Protein AF-A0A967CSZ8-F1 (afdb_monomer_lite)

Radius of gyration: 18.31 Å; chains: 1; bounding box: 58×26×32 Å

Foldseek 3Di:
DDPVVVVVVVVVVVVVVVVVVVVVLDADAQLRPDPAWAWFKWQACVRHVQGIHTDDDRDHPVVSVVVLPVVPDVSSVRIDTDGDNDRDDHPPPD

Structure (mmCIF, N/CA/C/O backbone):
data_AF-A0A967CSZ8-F1
#
_entry.id   AF-A0A967CSZ8-F1
#
loop_
_atom_site.group_PDB
_atom_site.id
_atom_site.type_symbol
_atom_site.label_atom_id
_atom_site.label_alt_id
_atom_site.label_comp_id
_atom_site.label_asym_id
_atom_site.label_entity_id
_atom_site.label_seq_id
_atom_site.pdbx_PDB_ins_code
_atom_site.Cartn_x
_atom_site.Cartn_y
_atom_site.Cartn_z
_atom_site.occupancy
_atom_site.B_iso_or_equiv
_atom_site.auth_seq_id
_atom_site.auth_comp_id
_atom_site.auth_asym_id
_atom_site.auth_atom_id
_atom_site.pdbx_PDB_model_num
ATOM 1 N N . MET A 1 1 ? -47.898 9.100 15.126 1.00 52.47 1 MET A N 1
ATOM 2 C CA . MET A 1 1 ? -47.140 8.634 13.938 1.00 52.47 1 MET A CA 1
ATOM 3 C C . MET A 1 1 ? -47.775 7.350 13.407 1.00 52.47 1 MET A C 1
ATOM 5 O O . MET A 1 1 ? -48.140 6.512 14.216 1.00 52.47 1 MET A O 1
ATOM 9 N N . SER A 1 2 ? -47.966 7.196 12.089 1.00 67.44 2 SER A N 1
ATOM 10 C CA . SER A 1 2 ? -48.635 6.015 11.501 1.00 67.44 2 SER A CA 1
ATOM 11 C C . SER A 1 2 ? -47.649 4.872 11.224 1.00 67.44 2 SER A C 1
ATOM 13 O O . SER A 1 2 ? -46.545 5.117 10.738 1.00 67.44 2 SER A O 1
ATOM 15 N N . VAL A 1 3 ? -48.064 3.621 11.457 1.00 66.25 3 VAL A N 1
ATOM 16 C CA . VAL A 1 3 ? -47.277 2.384 11.235 1.00 66.25 3 VAL A CA 1
ATOM 17 C C . VAL A 1 3 ? -46.706 2.301 9.810 1.00 66.25 3 VAL A C 1
ATOM 19 O O . VAL A 1 3 ? -45.601 1.803 9.598 1.00 66.25 3 VAL A O 1
ATOM 22 N N . ARG A 1 4 ? -47.420 2.856 8.820 1.00 64.75 4 ARG A N 1
ATOM 23 C CA . ARG A 1 4 ? -46.951 2.943 7.425 1.00 64.75 4 ARG A CA 1
ATOM 24 C C . ARG A 1 4 ? -45.753 3.882 7.246 1.00 64.75 4 ARG A C 1
ATOM 26 O O . ARG A 1 4 ? -44.908 3.605 6.404 1.00 64.75 4 ARG A O 1
ATOM 33 N N . SER A 1 5 ? -45.667 4.959 8.027 1.00 64.44 5 SER A N 1
ATOM 34 C CA . SER A 1 5 ? -44.542 5.907 7.986 1.00 64.44 5 SER A CA 1
ATOM 35 C C . SER A 1 5 ? -43.274 5.287 8.583 1.00 64.44 5 SER A C 1
ATOM 37 O O . SER A 1 5 ? -42.204 5.360 7.987 1.00 64.44 5 SER A O 1
ATOM 39 N N . ILE A 1 6 ? -43.424 4.553 9.692 1.00 69.06 6 ILE A N 1
ATOM 40 C CA . ILE A 1 6 ? -42.321 3.848 10.365 1.00 69.06 6 ILE A CA 1
ATOM 41 C C . ILE A 1 6 ? -41.738 2.757 9.454 1.00 69.06 6 ILE A C 1
ATOM 43 O O . ILE A 1 6 ? -40.526 2.680 9.288 1.00 69.06 6 ILE A O 1
ATOM 47 N N . ARG A 1 7 ? -42.587 1.970 8.774 1.00 69.06 7 ARG A N 1
ATOM 48 C CA . ARG A 1 7 ? -42.125 0.946 7.815 1.00 69.06 7 ARG A CA 1
A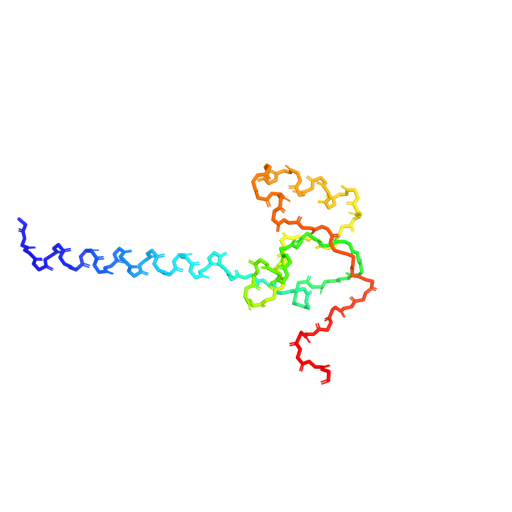TOM 49 C C . ARG A 1 7 ? -41.356 1.533 6.630 1.00 69.06 7 ARG A C 1
ATOM 51 O O . ARG A 1 7 ? -40.388 0.927 6.185 1.00 69.06 7 ARG A O 1
ATOM 58 N N . ARG A 1 8 ? -41.768 2.700 6.120 1.00 71.50 8 ARG A N 1
ATOM 59 C CA . ARG A 1 8 ? -41.063 3.384 5.022 1.00 71.50 8 ARG A CA 1
ATOM 60 C C . ARG A 1 8 ? -39.695 3.896 5.462 1.00 71.50 8 ARG A C 1
ATOM 62 O O . ARG A 1 8 ? -38.733 3.710 4.728 1.00 71.50 8 ARG A O 1
ATOM 69 N N . LEU A 1 9 ? -39.605 4.472 6.660 1.00 71.50 9 LEU A N 1
ATOM 70 C CA . LEU A 1 9 ? -38.340 4.921 7.244 1.00 71.50 9 LEU A CA 1
ATOM 71 C C . LEU A 1 9 ? -37.382 3.750 7.485 1.00 71.50 9 LEU A C 1
ATOM 73 O O . LEU A 1 9 ? -36.238 3.821 7.060 1.00 71.50 9 LEU A O 1
ATOM 77 N N . SER A 1 10 ? -37.850 2.641 8.065 1.00 70.50 10 SER A N 1
ATOM 78 C CA . SER A 1 10 ? -37.013 1.448 8.254 1.00 70.50 10 SER A CA 1
ATOM 79 C C . SER A 1 10 ? -36.541 0.835 6.933 1.00 70.50 10 SER A C 1
ATOM 81 O O . SER A 1 10 ? -35.395 0.407 6.848 1.00 70.50 10 SER A O 1
ATOM 83 N N . ALA A 1 11 ? -37.385 0.817 5.897 1.00 74.19 11 ALA A N 1
ATOM 84 C CA . ALA A 1 11 ? -36.995 0.325 4.575 1.00 74.19 11 ALA A CA 1
ATOM 85 C C . ALA A 1 11 ? -35.941 1.225 3.906 1.00 74.19 11 ALA A C 1
ATOM 87 O O . ALA A 1 11 ? -34.983 0.718 3.328 1.00 74.19 11 ALA A O 1
ATOM 88 N N . LEU A 1 12 ? -36.085 2.549 4.023 1.00 75.44 12 LEU A N 1
ATOM 89 C CA . LEU A 1 12 ? -35.102 3.520 3.534 1.00 75.44 12 LEU A CA 1
ATOM 90 C C . LEU A 1 12 ? -33.769 3.399 4.272 1.00 75.44 12 LEU A C 1
ATOM 92 O O . LEU A 1 12 ? -32.727 3.347 3.627 1.00 75.44 12 LEU A O 1
ATOM 96 N N . SER A 1 13 ? -33.795 3.291 5.601 1.00 72.44 13 SER A N 1
ATOM 97 C CA . SER A 1 13 ? -32.582 3.097 6.398 1.00 72.44 13 SER A CA 1
ATOM 98 C C . SER A 1 13 ? -31.887 1.782 6.052 1.00 72.44 13 SER A C 1
ATOM 100 O O . SER A 1 13 ? -30.679 1.772 5.851 1.00 72.44 13 SER A O 1
ATOM 102 N N . ALA A 1 14 ? -32.638 0.686 5.905 1.00 75.38 14 ALA A N 1
ATOM 103 C CA . ALA A 1 14 ? -32.078 -0.604 5.508 1.00 75.38 14 ALA A CA 1
ATOM 104 C C . ALA A 1 14 ? -31.451 -0.558 4.104 1.00 75.38 14 ALA A C 1
ATOM 106 O O . ALA A 1 14 ? -30.350 -1.070 3.907 1.00 75.38 14 ALA A O 1
ATOM 107 N N . ALA A 1 15 ? -32.108 0.099 3.144 1.00 72.94 15 ALA A N 1
ATOM 108 C CA . ALA A 1 15 ? -31.567 0.285 1.800 1.00 72.94 15 ALA A CA 1
ATOM 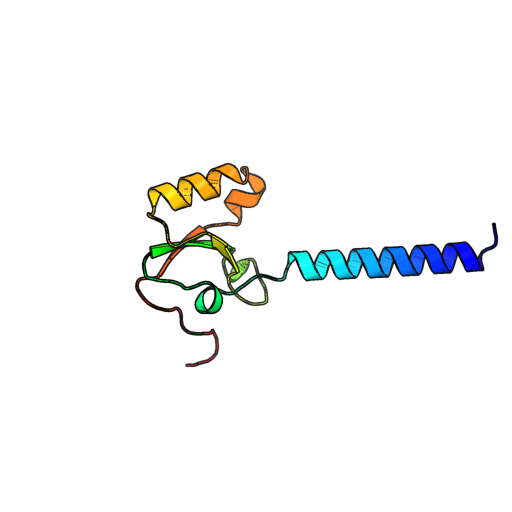109 C C . ALA A 1 15 ? -30.294 1.148 1.805 1.00 72.94 15 ALA A C 1
ATOM 111 O O . ALA A 1 15 ? -29.327 0.822 1.119 1.00 72.94 15 ALA A O 1
ATOM 112 N N . LEU A 1 16 ? -30.264 2.212 2.612 1.00 71.62 16 LEU A N 1
ATOM 113 C CA . LEU A 1 16 ? -29.106 3.096 2.726 1.00 71.62 16 LEU A CA 1
ATOM 114 C C . LEU A 1 16 ? -27.915 2.392 3.396 1.00 71.62 16 LEU A C 1
ATOM 116 O O . LEU A 1 16 ? -26.789 2.504 2.917 1.00 71.62 16 LEU A O 1
ATOM 120 N N . SER A 1 17 ? -28.161 1.614 4.454 1.00 69.19 17 SER A N 1
ATOM 121 C CA . SER A 1 17 ? -27.135 0.795 5.109 1.00 69.19 17 SER A CA 1
ATOM 122 C C . SER A 1 17 ? -26.578 -0.280 4.176 1.00 69.19 17 SER A C 1
ATOM 124 O O . SER A 1 17 ? -25.366 -0.482 4.134 1.00 69.19 17 SER A O 1
ATOM 126 N N . ALA A 1 18 ? -27.436 -0.931 3.385 1.00 69.94 18 ALA A N 1
ATOM 127 C CA . ALA A 1 18 ? -26.995 -1.898 2.387 1.00 69.94 18 ALA A CA 1
ATOM 128 C C . ALA A 1 18 ? -26.136 -1.233 1.299 1.00 69.94 18 ALA A C 1
ATOM 130 O O . ALA A 1 18 ? -25.063 -1.735 0.976 1.00 69.94 18 ALA A O 1
ATOM 131 N N . ALA A 1 19 ? -26.546 -0.071 0.782 1.00 65.75 19 ALA A N 1
ATOM 132 C CA . ALA A 1 19 ? -25.780 0.660 -0.227 1.00 65.75 19 ALA A CA 1
ATOM 133 C C . ALA A 1 19 ? -24.402 1.115 0.292 1.00 65.75 19 ALA A C 1
ATOM 135 O O . ALA A 1 19 ? -23.397 0.963 -0.405 1.00 65.75 19 ALA A O 1
ATOM 136 N N . ALA A 1 20 ? -24.333 1.611 1.532 1.00 66.44 20 ALA A N 1
ATOM 137 C CA . ALA A 1 20 ? -23.077 2.015 2.162 1.00 66.44 20 ALA A CA 1
ATOM 138 C C . ALA A 1 20 ? -22.109 0.832 2.353 1.00 66.44 20 ALA A C 1
ATOM 140 O O . ALA A 1 20 ? -20.911 0.968 2.104 1.00 66.44 20 ALA A O 1
ATOM 141 N N . ALA A 1 21 ? -22.624 -0.344 2.726 1.00 61.66 21 ALA A N 1
ATOM 142 C CA . ALA A 1 21 ? -21.812 -1.549 2.8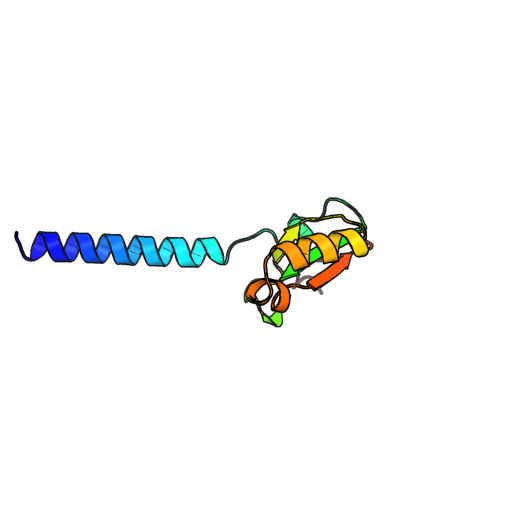80 1.00 61.66 21 ALA A CA 1
ATOM 143 C C . ALA A 1 21 ? -21.196 -2.022 1.547 1.00 61.66 21 ALA A C 1
ATOM 145 O O . ALA A 1 21 ? -20.038 -2.441 1.512 1.00 61.66 21 ALA A O 1
ATOM 146 N N . VAL A 1 22 ? -21.935 -1.913 0.436 1.00 61.47 22 VAL A N 1
ATOM 147 C CA . VAL A 1 22 ? -21.439 -2.301 -0.898 1.00 61.47 22 VAL A CA 1
ATOM 148 C C . VAL A 1 22 ? -20.395 -1.305 -1.415 1.00 61.47 22 VAL A C 1
ATOM 150 O O . VAL A 1 22 ? -19.373 -1.711 -1.974 1.00 61.47 22 VAL A O 1
ATOM 153 N N . ALA A 1 23 ? -20.595 -0.005 -1.177 1.00 59.81 23 ALA A N 1
ATOM 154 C CA . ALA A 1 23 ? -19.626 1.026 -1.546 1.00 59.81 23 ALA A CA 1
ATOM 155 C C . ALA A 1 23 ? -18.288 0.854 -0.803 1.00 59.81 23 ALA A C 1
ATOM 157 O O . ALA A 1 23 ? -17.232 0.965 -1.417 1.00 59.81 23 ALA A O 1
ATOM 158 N N . ALA A 1 24 ? -18.316 0.479 0.480 1.00 57.56 24 ALA A N 1
ATOM 159 C CA . ALA A 1 24 ? -17.108 0.223 1.271 1.00 57.56 24 ALA A CA 1
ATOM 160 C C . ALA A 1 24 ? -16.284 -0.993 0.791 1.00 57.56 24 ALA A C 1
ATOM 162 O O . ALA A 1 24 ? -15.112 -1.126 1.142 1.00 57.56 24 ALA A O 1
ATOM 163 N N . CYS A 1 25 ? -16.870 -1.875 -0.025 1.00 62.03 25 CYS A N 1
ATOM 164 C CA . CYS A 1 25 ? -16.180 -3.018 -0.633 1.00 62.03 25 CYS A CA 1
ATOM 165 C C . CYS A 1 25 ? -15.686 -2.735 -2.064 1.00 62.03 25 CYS A C 1
ATOM 167 O O . CYS A 1 25 ? -15.074 -3.600 -2.698 1.00 62.03 25 CYS A O 1
ATOM 169 N N . SER A 1 26 ? -15.976 -1.543 -2.587 1.00 63.12 26 SER A N 1
ATOM 170 C CA . SER A 1 26 ? -15.743 -1.170 -3.978 1.00 63.12 26 SER A CA 1
ATOM 171 C C . SER A 1 26 ? -14.542 -0.230 -4.067 1.00 63.12 26 SER A C 1
ATOM 173 O O . SER A 1 26 ? -14.573 0.888 -3.569 1.00 63.12 26 SER A O 1
ATOM 175 N N . GLY A 1 27 ? -13.471 -0.688 -4.709 1.00 71.75 27 GLY A N 1
ATOM 176 C CA . GLY A 1 27 ? -12.265 0.099 -4.970 1.00 71.75 27 GLY A CA 1
ATOM 177 C C . GLY A 1 27 ? -11.574 -0.373 -6.250 1.00 71.75 27 GLY A C 1
ATOM 178 O O . GLY A 1 27 ? -11.888 -1.478 -6.728 1.00 71.75 27 GLY A O 1
ATOM 179 N N . PRO A 1 28 ? -10.655 0.432 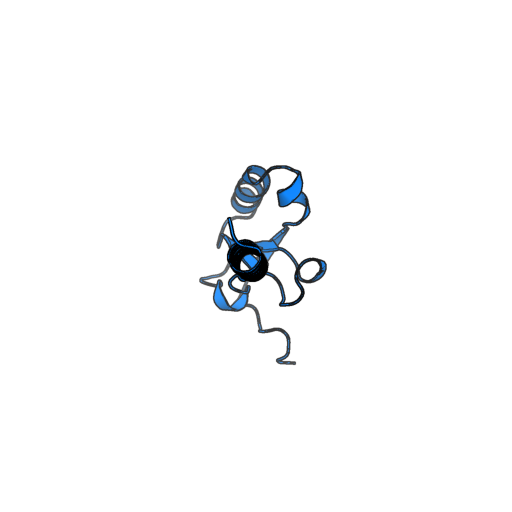-6.808 1.00 81.50 28 PRO A N 1
ATOM 180 C CA . PRO A 1 28 ? -9.912 0.045 -7.995 1.00 81.50 28 PRO A CA 1
ATOM 181 C C . PRO A 1 28 ? -9.052 -1.183 -7.688 1.00 81.50 28 PRO A C 1
ATOM 183 O O . PRO A 1 28 ? -8.450 -1.298 -6.613 1.00 81.50 28 PRO A O 1
ATOM 186 N N . ASN A 1 29 ? -9.030 -2.131 -8.621 1.00 84.94 29 ASN A N 1
ATOM 187 C CA . ASN A 1 29 ? -8.100 -3.252 -8.539 1.00 84.94 29 ASN A CA 1
ATOM 188 C C . ASN A 1 29 ? -6.673 -2.818 -8.912 1.00 84.94 29 ASN A C 1
ATOM 190 O O . ASN A 1 29 ? -6.458 -1.725 -9.438 1.00 84.94 29 ASN A O 1
ATOM 194 N N . ALA A 1 30 ? -5.692 -3.687 -8.662 1.00 83.88 30 ALA A N 1
ATOM 195 C CA . ALA A 1 30 ? -4.287 -3.396 -8.947 1.00 83.88 30 ALA A CA 1
ATOM 196 C C . ALA A 1 30 ? -4.033 -3.007 -10.416 1.00 83.88 30 ALA A C 1
ATOM 198 O O . ALA A 1 30 ? -3.300 -2.061 -10.684 1.00 83.88 30 ALA A O 1
ATOM 199 N N . SER A 1 31 ? -4.693 -3.658 -11.380 1.00 85.38 31 SER A N 1
ATOM 200 C CA . SER A 1 31 ? -4.560 -3.330 -12.807 1.00 85.38 31 SER A CA 1
ATOM 201 C C . SER A 1 31 ? -5.151 -1.966 -13.188 1.00 85.38 31 SER A C 1
ATOM 203 O O . SER A 1 31 ? -4.685 -1.352 -14.149 1.00 85.38 31 SER A O 1
ATOM 205 N N . GLU A 1 32 ? -6.196 -1.523 -12.487 1.00 88.44 32 GLU A N 1
ATOM 206 C CA . GLU A 1 32 ? -6.872 -0.232 -12.682 1.00 88.44 32 GLU A CA 1
ATOM 207 C C . GLU A 1 32 ? -6.128 0.916 -12.003 1.00 88.44 32 GLU A C 1
ATOM 209 O O . GLU A 1 32 ? -6.018 1.994 -12.578 1.00 88.44 32 GLU A O 1
ATOM 214 N N . ALA A 1 33 ? -5.604 0.680 -10.800 1.00 88.44 33 ALA A N 1
ATOM 215 C CA . ALA A 1 33 ? -4.854 1.668 -10.031 1.00 88.44 33 ALA A CA 1
ATOM 216 C C . ALA A 1 33 ? -3.388 1.804 -10.477 1.00 88.44 33 ALA A C 1
ATOM 218 O O . ALA A 1 33 ? -2.708 2.747 -10.071 1.00 88.44 33 ALA A O 1
ATOM 219 N N . TYR A 1 34 ? -2.886 0.874 -11.293 1.00 90.81 34 TYR A N 1
ATOM 220 C CA . TYR A 1 34 ? -1.507 0.894 -11.765 1.00 90.81 34 TYR A CA 1
ATOM 221 C C . TYR A 1 34 ? -1.225 2.121 -12.637 1.00 90.81 34 TYR A C 1
ATOM 223 O O . TYR A 1 34 ? -1.745 2.250 -13.748 1.00 90.81 34 TYR A O 1
ATOM 231 N N . THR A 1 35 ? -0.323 2.976 -12.163 1.00 94.38 35 THR A N 1
ATOM 232 C CA . THR A 1 35 ? 0.181 4.145 -12.902 1.00 94.38 35 THR A CA 1
ATOM 233 C C . THR A 1 35 ? 1.670 4.033 -13.245 1.00 94.38 35 THR A C 1
ATOM 235 O O . THR A 1 35 ? 2.162 4.778 -14.087 1.00 94.38 35 THR A O 1
ATOM 238 N N . GLY A 1 36 ? 2.383 3.068 -12.657 1.00 94.94 36 GLY A N 1
ATOM 239 C CA . GLY A 1 36 ? 3.802 2.813 -12.903 1.00 94.94 36 GLY A CA 1
ATOM 240 C C . GLY A 1 36 ? 4.389 1.758 -11.957 1.00 94.94 36 GLY A C 1
ATOM 241 O O . GLY A 1 36 ? 3.702 1.314 -11.033 1.00 94.94 36 GLY A O 1
ATOM 242 N N . PRO A 1 37 ? 5.644 1.337 -12.172 1.00 95.62 37 PRO A N 1
ATOM 243 C CA . PRO A 1 37 ? 6.287 0.352 -11.316 1.00 95.62 37 PRO A CA 1
ATOM 244 C C . PRO A 1 37 ? 6.512 0.907 -9.905 1.00 95.62 37 PRO A C 1
ATOM 246 O O . PRO A 1 37 ? 6.879 2.071 -9.740 1.00 95.62 37 PRO A O 1
ATOM 249 N N . GLY A 1 38 ? 6.314 0.080 -8.879 1.00 96.06 38 GLY A N 1
ATOM 250 C CA . GLY A 1 38 ? 6.522 0.493 -7.491 1.00 96.06 38 GLY A CA 1
ATOM 251 C C . GLY A 1 38 ? 5.775 -0.357 -6.473 1.00 96.06 38 GLY A C 1
ATOM 252 O O . GLY A 1 38 ? 5.284 -1.441 -6.782 1.00 96.06 38 GLY A O 1
ATOM 253 N N . TRP A 1 39 ? 5.710 0.140 -5.239 1.00 96.62 39 TRP A N 1
ATOM 254 C CA . TRP A 1 39 ? 4.968 -0.489 -4.149 1.00 96.62 39 TRP A CA 1
ATOM 255 C C . TRP A 1 39 ? 3.593 0.142 -3.999 1.00 96.62 39 TRP A C 1
ATOM 257 O O . TRP A 1 39 ? 3.470 1.366 -3.946 1.00 96.62 39 TRP A O 1
ATOM 267 N N . TYR A 1 40 ? 2.571 -0.694 -3.905 1.00 95.06 40 TYR A N 1
ATOM 268 C CA . TYR A 1 40 ? 1.190 -0.277 -3.736 1.00 95.06 40 TYR A CA 1
ATOM 269 C C . TYR A 1 40 ? 0.670 -0.786 -2.400 1.00 95.06 40 TYR A C 1
ATOM 271 O O . TYR A 1 40 ? 0.977 -1.903 -1.982 1.00 95.06 40 TYR A O 1
ATOM 279 N N . LEU A 1 41 ? -0.100 0.057 -1.721 1.00 95.56 41 LEU A N 1
ATOM 280 C CA . LEU A 1 41 ? -0.783 -0.309 -0.492 1.00 95.56 41 LEU A CA 1
ATOM 281 C C . LEU A 1 41 ? -2.086 -1.010 -0.864 1.00 95.56 41 LEU A C 1
ATOM 283 O O . LEU A 1 41 ? -3.005 -0.377 -1.391 1.00 95.56 41 LEU A O 1
ATOM 287 N N . GLU A 1 42 ? -2.161 -2.309 -0.603 1.00 92.44 42 GLU A N 1
ATOM 288 C CA . GLU A 1 42 ? -3.236 -3.166 -1.085 1.00 92.44 42 GLU A CA 1
ATOM 289 C C . GLU A 1 42 ? -3.897 -3.968 0.027 1.00 92.44 42 GLU A C 1
ATOM 291 O O . GLU A 1 42 ? -3.247 -4.446 0.953 1.00 92.44 42 GLU A O 1
ATOM 296 N N . LYS A 1 43 ? -5.199 -4.203 -0.112 1.00 90.62 43 LYS A N 1
ATOM 297 C CA . LYS A 1 43 ? -5.899 -5.247 0.636 1.00 90.62 43 LYS A CA 1
ATOM 298 C C . LYS A 1 43 ? -5.895 -6.524 -0.209 1.00 90.62 43 LYS A C 1
ATOM 300 O O . LYS A 1 43 ? -6.460 -6.477 -1.300 1.00 90.62 43 LYS A O 1
ATOM 305 N N . PRO A 1 44 ? -5.277 -7.636 0.229 1.00 81.25 44 PRO A N 1
ATOM 306 C CA . PRO A 1 44 ? -5.040 -8.808 -0.615 1.00 81.25 44 PRO A CA 1
ATOM 307 C C . PRO A 1 44 ? -6.311 -9.600 -0.957 1.00 81.25 44 PRO A C 1
ATOM 309 O O . PRO A 1 44 ? -7.339 -9.486 -0.288 1.00 81.25 44 PRO A O 1
ATOM 312 N N . TYR A 1 45 ? -6.201 -10.472 -1.970 1.00 71.56 45 TYR A N 1
ATOM 313 C CA . TYR A 1 45 ? -7.267 -11.363 -2.464 1.00 71.56 45 TYR A CA 1
ATOM 314 C C . TYR A 1 45 ? -7.979 -12.158 -1.362 1.00 71.56 45 TYR A C 1
ATOM 316 O O . TYR A 1 45 ? -9.195 -12.312 -1.415 1.00 71.56 45 TYR A O 1
ATOM 324 N N . MET A 1 46 ? -7.247 -12.642 -0.350 1.00 67.50 46 MET A N 1
ATOM 325 C CA . MET A 1 46 ? -7.847 -13.429 0.739 1.00 67.50 46 MET A CA 1
ATOM 326 C C . MET A 1 46 ? -8.872 -12.634 1.553 1.00 67.50 46 MET A C 1
ATOM 328 O O . MET A 1 46 ? -9.744 -13.217 2.189 1.00 67.50 46 MET A O 1
ATOM 332 N N . THR A 1 47 ? -8.793 -11.306 1.506 1.00 65.75 47 THR A N 1
ATOM 333 C CA . THR A 1 47 ? -9.629 -10.407 2.299 1.00 65.75 47 THR A CA 1
ATOM 334 C C . THR A 1 47 ? -10.690 -9.691 1.458 1.00 65.75 47 THR A C 1
ATOM 336 O O . THR A 1 47 ? -11.518 -8.972 2.020 1.00 65.75 47 THR A O 1
ATOM 339 N N . VAL A 1 48 ? -10.676 -9.837 0.125 1.00 66.81 48 VAL A N 1
ATOM 340 C CA . VAL A 1 48 ? -11.622 -9.167 -0.781 1.00 66.81 48 VAL A CA 1
ATOM 341 C C . VAL A 1 48 ? -12.091 -10.111 -1.886 1.00 66.81 48 VAL A C 1
ATOM 343 O O . VAL A 1 48 ? -11.317 -10.528 -2.742 1.00 66.81 48 VAL A O 1
ATOM 346 N N . ALA A 1 49 ? -13.401 -10.366 -1.927 1.00 67.50 49 ALA A N 1
ATOM 347 C CA . ALA A 1 49 ? -14.024 -11.294 -2.874 1.00 67.50 49 ALA A CA 1
ATOM 348 C C . ALA A 1 49 ? -13.842 -10.918 -4.361 1.00 67.50 49 ALA A C 1
ATOM 350 O O . ALA A 1 49 ? -13.949 -11.778 -5.228 1.00 67.50 49 ALA A O 1
ATOM 351 N N . THR A 1 50 ? -13.569 -9.647 -4.673 1.00 69.25 50 THR A N 1
ATOM 352 C CA . THR A 1 50 ? -13.421 -9.131 -6.050 1.00 69.25 50 THR A CA 1
ATOM 353 C C . THR A 1 50 ? -11.967 -8.841 -6.440 1.00 69.25 50 THR A C 1
ATOM 355 O O . THR A 1 50 ? -11.713 -8.104 -7.395 1.00 69.25 50 THR A O 1
ATOM 358 N N . GLY A 1 51 ? -11.009 -9.410 -5.703 1.00 74.62 51 GLY A N 1
ATOM 359 C CA . GLY A 1 51 ? -9.578 -9.193 -5.904 1.00 74.62 51 GLY A CA 1
ATOM 360 C C . GLY A 1 51 ? -9.015 -8.009 -5.113 1.00 74.62 51 GLY A C 1
ATOM 361 O O . GLY A 1 51 ? -9.764 -7.303 -4.430 1.00 74.62 51 GLY A O 1
ATOM 362 N N . PRO A 1 52 ? -7.688 -7.797 -5.167 1.00 82.12 52 PRO A N 1
ATOM 363 C CA . PRO A 1 52 ? -6.989 -6.884 -4.301 1.00 82.12 52 PRO A CA 1
ATOM 364 C C . PRO A 1 52 ? -7.401 -5.468 -4.628 1.00 82.12 52 PRO A C 1
ATOM 366 O O . PRO A 1 52 ? -7.581 -5.102 -5.793 1.00 82.12 52 PRO A O 1
ATOM 369 N N . LYS A 1 53 ? -7.566 -4.682 -3.575 1.00 88.31 53 LYS A N 1
ATOM 370 C CA . LYS A 1 53 ? -7.970 -3.285 -3.680 1.00 88.31 53 LYS A CA 1
ATOM 371 C C . LYS A 1 53 ? -6.793 -2.411 -3.343 1.00 88.31 53 LYS A C 1
ATOM 373 O O . LYS A 1 53 ? -6.154 -2.639 -2.320 1.00 88.31 53 LYS A O 1
ATOM 378 N N . VAL A 1 54 ? -6.528 -1.439 -4.203 1.00 91.12 54 VAL A N 1
ATOM 379 C CA . VAL A 1 54 ? -5.427 -0.497 -4.026 1.00 91.12 54 VAL A CA 1
ATOM 380 C C . VAL A 1 54 ? -5.933 0.744 -3.312 1.00 91.12 54 VAL A C 1
ATOM 382 O O . VAL A 1 54 ? -6.952 1.319 -3.689 1.00 91.12 54 VAL A O 1
ATOM 385 N N . PHE A 1 55 ? -5.194 1.155 -2.289 1.00 91.75 55 PHE A N 1
ATOM 386 C CA . PHE A 1 55 ? -5.491 2.315 -1.452 1.00 91.75 55 PHE A CA 1
ATOM 387 C C . PHE A 1 55 ? -4.458 3.434 -1.627 1.00 91.75 55 PHE A C 1
ATOM 389 O O . PHE A 1 55 ? -4.713 4.566 -1.227 1.00 91.75 55 PHE A O 1
ATOM 396 N N . GLY A 1 56 ? -3.311 3.142 -2.247 1.00 92.94 56 GLY A N 1
ATOM 397 C CA . GLY A 1 56 ? -2.285 4.130 -2.564 1.00 92.94 56 GLY A CA 1
ATOM 398 C C . GLY A 1 56 ? -1.091 3.530 -3.305 1.00 92.94 56 GLY A C 1
ATOM 399 O O . GLY A 1 56 ? -0.919 2.312 -3.341 1.00 92.94 56 GLY A O 1
ATOM 400 N N . GLY A 1 57 ? -0.268 4.400 -3.885 1.00 94.44 57 GLY A N 1
ATOM 401 C CA . GLY A 1 57 ? 0.927 4.059 -4.660 1.00 94.44 57 GLY A CA 1
ATOM 402 C C . GLY A 1 57 ? 0.922 4.707 -6.053 1.00 94.44 57 GLY A C 1
ATOM 403 O O . GLY A 1 57 ? -0.060 5.359 -6.416 1.00 94.44 57 GLY A O 1
ATOM 404 N N . PRO A 1 58 ? 1.998 4.542 -6.842 1.00 96.06 58 PRO A N 1
ATOM 405 C CA . PRO A 1 58 ? 3.226 3.822 -6.512 1.00 96.06 58 PRO A CA 1
ATOM 406 C C . PRO A 1 58 ? 4.090 4.574 -5.490 1.00 96.06 58 PRO A C 1
ATOM 408 O O . PRO A 1 58 ? 4.262 5.790 -5.553 1.00 96.06 58 PRO A O 1
ATOM 411 N N . TYR A 1 59 ? 4.666 3.824 -4.557 1.00 96.88 59 TYR A N 1
ATOM 412 C CA . TYR A 1 59 ? 5.570 4.300 -3.513 1.00 96.88 59 TYR A CA 1
ATOM 413 C C . TYR A 1 59 ? 6.917 3.564 -3.554 1.00 96.88 59 TYR A C 1
ATOM 415 O O . TYR A 1 59 ? 7.084 2.548 -4.236 1.00 96.88 59 TYR A O 1
ATOM 423 N N . SER A 1 60 ? 7.872 4.040 -2.748 1.00 97.31 60 SER A N 1
ATOM 424 C CA . SER A 1 60 ? 8.941 3.185 -2.224 1.00 97.31 60 SER A CA 1
ATOM 425 C C . SER A 1 60 ? 8.384 2.244 -1.147 1.00 97.31 60 SER A C 1
ATOM 427 O O . SER A 1 60 ? 7.343 2.527 -0.551 1.00 97.31 60 SER A O 1
ATOM 429 N N . TYR A 1 61 ? 9.084 1.142 -0.859 1.00 96.25 61 TYR A N 1
ATOM 430 C CA . TYR A 1 61 ? 8.668 0.197 0.186 1.00 96.25 61 TYR A CA 1
ATOM 431 C C . TYR A 1 61 ? 8.469 0.893 1.539 1.00 96.25 61 TYR A C 1
ATOM 433 O O . TYR A 1 61 ? 7.400 0.801 2.135 1.00 96.25 61 TYR A O 1
ATOM 441 N N . THR A 1 62 ? 9.467 1.671 1.973 1.00 97.94 62 THR A N 1
ATOM 442 C CA . THR A 1 62 ? 9.423 2.404 3.244 1.00 97.94 62 THR A CA 1
ATOM 443 C C . THR A 1 62 ? 8.217 3.329 3.315 1.00 97.94 62 THR A C 1
ATOM 445 O O . THR A 1 62 ? 7.502 3.328 4.313 1.00 97.94 62 THR A O 1
ATOM 448 N N . ARG A 1 63 ? 7.929 4.069 2.235 1.00 97.50 63 ARG A N 1
ATOM 449 C CA . ARG A 1 63 ? 6.774 4.964 2.224 1.00 97.50 63 ARG A CA 1
ATOM 450 C C . ARG A 1 63 ? 5.453 4.198 2.257 1.00 97.50 63 ARG A C 1
ATOM 452 O O . ARG A 1 63 ? 4.514 4.644 2.904 1.00 97.50 63 ARG A O 1
ATOM 459 N N . CYS A 1 64 ? 5.374 3.050 1.595 1.00 97.12 64 CYS A N 1
ATOM 460 C CA . CYS A 1 64 ? 4.184 2.214 1.663 1.00 97.12 64 CYS A CA 1
ATOM 461 C C . CYS A 1 64 ? 3.908 1.731 3.100 1.00 97.12 64 CYS A C 1
ATOM 463 O O . CYS A 1 64 ? 2.774 1.831 3.566 1.00 97.12 64 CYS A O 1
ATOM 465 N N . GLU A 1 65 ? 4.933 1.286 3.832 1.00 96.62 65 GLU A N 1
ATOM 466 C CA . GLU A 1 65 ? 4.791 0.871 5.237 1.00 96.62 65 GLU A CA 1
ATOM 467 C C . GLU A 1 65 ? 4.411 2.043 6.160 1.00 96.62 65 GLU A C 1
ATOM 469 O O . GLU A 1 65 ? 3.576 1.894 7.058 1.00 96.62 65 GLU A O 1
ATOM 474 N N . GLU A 1 66 ? 4.950 3.240 5.912 1.00 96.81 66 GLU A N 1
ATOM 475 C CA . GLU A 1 66 ? 4.513 4.463 6.598 1.00 96.81 66 GLU A CA 1
ATOM 476 C C . GLU A 1 66 ? 3.026 4.753 6.355 1.00 96.81 66 GLU A C 1
ATOM 478 O O . GLU A 1 66 ? 2.299 5.055 7.296 1.00 96.81 66 GLU A O 1
ATOM 483 N N . GLU A 1 67 ? 2.539 4.657 5.115 1.00 96.25 67 GLU A N 1
ATOM 484 C CA . GLU A 1 67 ? 1.109 4.846 4.833 1.00 96.25 67 GLU A CA 1
ATOM 485 C C . GLU A 1 67 ? 0.252 3.738 5.459 1.00 96.25 67 GLU A C 1
ATOM 487 O O . GLU A 1 67 ? -0.816 4.022 6.002 1.00 96.25 67 GLU A O 1
ATOM 492 N N . ARG A 1 68 ? 0.730 2.487 5.464 1.00 95.25 68 ARG A N 1
ATOM 493 C CA . ARG A 1 68 ? 0.037 1.355 6.094 1.00 95.25 68 ARG A CA 1
ATOM 494 C C . ARG A 1 68 ? -0.156 1.580 7.591 1.00 95.25 68 ARG A C 1
ATOM 496 O O . ARG A 1 68 ? -1.252 1.380 8.108 1.00 95.25 68 ARG A O 1
ATOM 503 N N . THR A 1 69 ? 0.891 2.013 8.289 1.00 94.25 69 THR A N 1
ATOM 504 C CA . THR A 1 69 ? 0.860 2.215 9.748 1.00 94.25 69 THR A CA 1
ATOM 505 C C . THR A 1 69 ? -0.038 3.377 10.179 1.00 94.25 69 THR A C 1
ATOM 507 O O . THR A 1 69 ? -0.630 3.309 11.258 1.00 94.25 69 THR A O 1
ATOM 510 N N . LYS A 1 70 ? -0.243 4.393 9.327 1.00 94.88 70 LYS A N 1
ATOM 511 C CA . LYS A 1 70 ? -1.190 5.497 9.591 1.00 94.88 70 LYS A CA 1
ATOM 512 C C . LYS A 1 70 ? -2.651 5.059 9.667 1.00 94.88 70 LYS A C 1
ATOM 514 O O . LYS A 1 70 ? -3.448 5.752 10.292 1.00 94.88 70 LYS A O 1
ATOM 519 N N . LEU A 1 71 ? -3.013 3.929 9.057 1.00 89.50 71 LEU A N 1
ATOM 520 C CA . LEU A 1 71 ? -4.385 3.408 9.077 1.00 89.50 71 LEU A CA 1
ATOM 521 C C . LEU A 1 71 ? -4.793 2.829 10.444 1.00 89.50 71 LEU A C 1
ATOM 523 O O . LEU A 1 71 ? -5.955 2.480 10.643 1.00 89.50 71 LEU A O 1
ATOM 527 N N . GLY A 1 72 ? -3.852 2.732 11.386 1.00 90.50 72 GLY A N 1
ATOM 528 C CA . GLY A 1 72 ? -4.065 2.113 12.688 1.00 90.50 72 GLY A CA 1
ATOM 529 C C . GLY A 1 72 ? -3.957 0.583 12.639 1.00 90.50 72 GLY A C 1
ATOM 530 O O . GLY A 1 72 ? -4.065 -0.024 11.572 1.00 90.50 72 GLY A O 1
ATOM 531 N N . PRO A 1 73 ? -3.730 -0.070 13.791 1.00 87.38 73 PRO A N 1
ATOM 532 C CA . PRO A 1 73 ? -3.344 -1.482 13.854 1.00 87.38 73 PRO A CA 1
ATOM 533 C C . PRO A 1 73 ? -4.403 -2.438 13.290 1.00 87.38 73 PRO A C 1
ATOM 535 O O . PRO A 1 73 ? -4.047 -3.428 12.651 1.00 87.38 73 PRO A O 1
ATOM 538 N N . GLU A 1 74 ? -5.694 -2.141 13.465 1.00 87.69 74 GLU A N 1
ATOM 539 C CA . GLU A 1 74 ? -6.768 -3.017 12.979 1.00 87.69 74 GLU A CA 1
ATOM 540 C C . GLU A 1 74 ? -6.831 -3.057 11.451 1.00 87.69 74 GLU A C 1
ATOM 542 O O . GLU A 1 74 ? -6.843 -4.130 10.848 1.00 87.69 74 GLU A O 1
ATOM 547 N N . VAL A 1 75 ? -6.809 -1.888 10.807 1.00 86.81 75 VAL A N 1
ATOM 548 C CA . VAL A 1 75 ? -6.867 -1.795 9.344 1.00 86.81 75 VAL A CA 1
ATOM 549 C C . VAL A 1 75 ? -5.534 -2.226 8.736 1.00 86.81 75 VAL A C 1
ATOM 551 O O . VAL A 1 75 ? -5.523 -2.990 7.774 1.00 86.81 75 VAL A O 1
ATOM 554 N N . ALA A 1 76 ? -4.410 -1.808 9.326 1.00 89.69 76 ALA A N 1
ATOM 555 C CA . ALA A 1 76 ? -3.065 -2.116 8.845 1.00 89.69 76 ALA A CA 1
ATOM 556 C C . ALA A 1 76 ? -2.757 -3.621 8.806 1.00 89.69 76 ALA A C 1
ATOM 558 O O . ALA A 1 76 ? -1.967 -4.046 7.965 1.00 89.69 76 ALA A O 1
ATOM 559 N N . THR A 1 77 ? -3.367 -4.419 9.691 1.00 88.62 77 THR A N 1
ATOM 560 C CA . THR A 1 77 ? -3.238 -5.891 9.708 1.00 88.62 77 THR A CA 1
ATOM 561 C C . THR A 1 77 ? -3.852 -6.538 8.466 1.00 88.62 77 THR A C 1
ATOM 563 O O . THR A 1 77 ? -3.373 -7.562 7.988 1.00 88.62 77 THR A O 1
ATOM 566 N N . GLY A 1 78 ? -4.906 -5.933 7.915 1.00 89.06 78 GLY A N 1
ATOM 567 C CA . GLY A 1 78 ? -5.567 -6.411 6.703 1.00 89.06 78 GLY A CA 1
ATOM 568 C C . GLY A 1 78 ? -4.931 -5.921 5.402 1.00 89.06 78 GLY A C 1
ATOM 569 O O . GLY A 1 78 ? -5.470 -6.221 4.339 1.00 89.06 78 GLY A O 1
ATOM 570 N N . MET A 1 79 ? -3.845 -5.151 5.473 1.00 91.62 79 MET A N 1
ATOM 571 C CA . MET A 1 79 ? -3.240 -4.435 4.348 1.00 91.62 79 MET A CA 1
ATOM 572 C C . MET A 1 79 ? -1.795 -4.889 4.142 1.00 91.62 79 MET A C 1
ATOM 574 O O . MET A 1 79 ? -1.102 -5.230 5.097 1.00 91.62 79 MET A O 1
ATOM 578 N N . LEU A 1 80 ? -1.326 -4.861 2.899 1.00 93.38 80 LEU A N 1
ATOM 579 C CA . LEU A 1 80 ? 0.015 -5.270 2.497 1.00 93.38 80 LEU 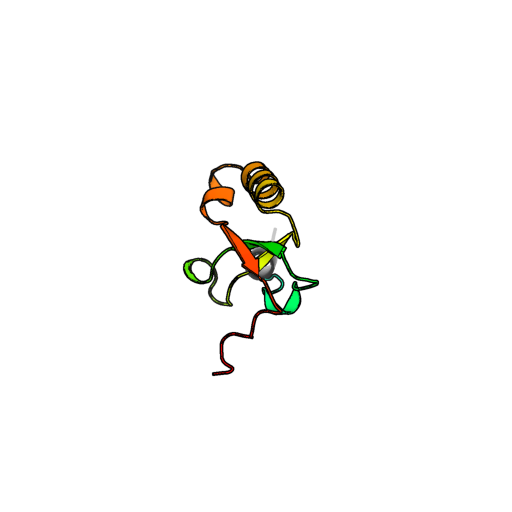A CA 1
ATOM 580 C C . LEU A 1 80 ? 0.625 -4.247 1.543 1.00 93.38 80 LEU A C 1
ATOM 582 O O . LEU A 1 80 ? -0.072 -3.647 0.727 1.00 93.38 80 LEU A O 1
ATOM 586 N N . CYS A 1 81 ? 1.943 -4.108 1.603 1.00 94.94 81 CYS A N 1
ATOM 587 C CA . CYS A 1 81 ? 2.710 -3.435 0.569 1.00 94.94 81 CYS A CA 1
ATOM 588 C C . CYS A 1 81 ? 3.090 -4.444 -0.515 1.00 94.94 81 CYS A C 1
ATOM 590 O O . CYS A 1 81 ? 3.956 -5.290 -0.306 1.00 94.94 81 CYS A O 1
ATOM 592 N N . ALA A 1 82 ? 2.428 -4.371 -1.669 1.00 93.50 82 ALA A N 1
ATOM 593 C CA . ALA A 1 82 ? 2.661 -5.257 -2.806 1.00 93.50 82 ALA A CA 1
ATOM 594 C C . ALA A 1 82 ? 3.559 -4.575 -3.846 1.00 93.50 82 ALA A C 1
ATOM 596 O O . ALA A 1 82 ? 3.304 -3.438 -4.248 1.00 93.50 82 ALA A O 1
ATOM 597 N N . ASN A 1 83 ? 4.620 -5.256 -4.285 1.00 94.38 83 ASN A N 1
ATOM 598 C CA . ASN A 1 83 ? 5.480 -4.750 -5.349 1.00 94.38 83 ASN A CA 1
ATOM 599 C C . ASN A 1 83 ? 4.922 -5.132 -6.722 1.00 94.38 83 ASN A C 1
ATOM 601 O O . ASN A 1 83 ? 4.751 -6.313 -7.016 1.00 94.38 83 ASN A O 1
ATOM 605 N N . HIS A 1 84 ? 4.717 -4.128 -7.572 1.00 92.69 84 HIS A N 1
ATOM 606 C CA . HIS A 1 84 ? 4.326 -4.298 -8.966 1.00 92.69 84 HIS A CA 1
ATOM 607 C C . HIS A 1 84 ? 5.437 -3.763 -9.873 1.00 92.69 84 HIS A C 1
ATOM 609 O O . HIS A 1 84 ? 5.496 -2.554 -10.105 1.00 92.69 84 HIS A O 1
ATOM 615 N N . PRO A 1 85 ? 6.337 -4.621 -10.391 1.00 92.31 85 PRO A N 1
ATOM 616 C CA . PRO A 1 85 ? 7.397 -4.202 -11.315 1.00 92.31 85 PRO A CA 1
ATOM 617 C C . PRO A 1 85 ? 6.871 -3.895 -12.729 1.00 92.31 85 PRO A C 1
ATOM 619 O O . PRO A 1 85 ? 7.565 -3.280 -13.534 1.00 92.31 85 PRO A O 1
ATOM 622 N N . GLY A 1 86 ? 5.644 -4.317 -13.032 1.00 90.19 86 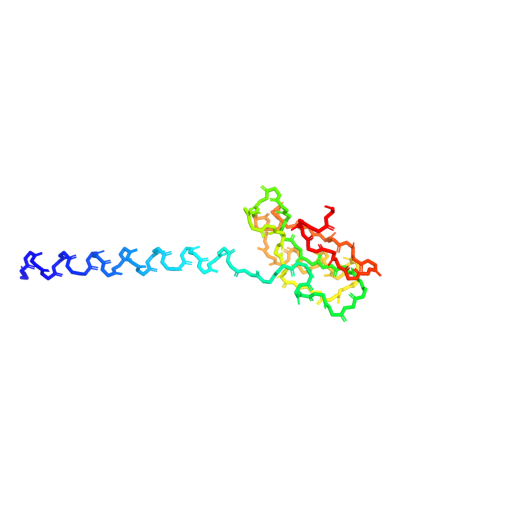GLY A N 1
ATOM 623 C CA . GLY A 1 86 ? 4.934 -4.070 -14.282 1.00 90.19 86 GLY A CA 1
ATOM 624 C C . GLY A 1 86 ? 3.426 -4.049 -14.043 1.00 90.19 86 GLY A C 1
ATOM 625 O O . GLY A 1 86 ? 2.969 -4.333 -12.934 1.00 90.19 86 GLY A O 1
ATOM 626 N N . LYS A 1 87 ? 2.643 -3.712 -15.078 1.00 90.00 87 LYS A N 1
ATOM 627 C CA . LYS A 1 87 ? 1.183 -3.624 -14.950 1.00 90.00 87 LYS A CA 1
ATOM 628 C C . LYS A 1 87 ? 0.600 -4.993 -14.557 1.00 90.00 87 LYS A C 1
ATOM 630 O O . LYS A 1 87 ? 0.790 -5.943 -15.318 1.00 90.00 87 LYS A O 1
ATOM 635 N N . PRO A 1 88 ? -0.140 -5.100 -13.439 1.00 84.69 88 PRO A N 1
ATOM 636 C CA . PRO A 1 88 ? -0.739 -6.360 -13.013 1.00 84.69 88 PRO A CA 1
ATOM 637 C C . PRO A 1 88 ? -1.726 -6.871 -14.058 1.00 84.69 88 PRO A C 1
ATOM 639 O O . PRO A 1 88 ? -2.530 -6.098 -14.593 1.00 84.69 88 PRO A O 1
ATOM 642 N N . THR A 1 89 ? -1.703 -8.170 -14.340 1.00 77.31 89 THR A N 1
ATOM 643 C CA . THR A 1 89 ? -2.718 -8.818 -15.173 1.00 77.31 89 THR A CA 1
ATOM 644 C C . THR A 1 89 ? -4.026 -8.956 -14.399 1.00 77.31 89 THR A C 1
ATOM 646 O O . THR A 1 89 ? -4.038 -9.152 -13.184 1.00 77.31 89 THR A O 1
ATOM 649 N N . LYS A 1 90 ? -5.157 -8.834 -15.105 1.00 68.31 90 LYS A N 1
ATOM 650 C CA . LYS A 1 90 ? -6.466 -9.071 -14.493 1.00 68.31 90 LYS A CA 1
ATOM 651 C C . LYS A 1 90 ? -6.575 -10.554 -14.108 1.00 68.31 90 LYS A C 1
ATOM 653 O O . LYS A 1 90 ? -6.236 -11.400 -14.941 1.00 68.31 90 LYS A O 1
ATOM 658 N N . PRO A 1 91 ? -7.068 -10.889 -12.903 1.00 57.03 91 PRO A N 1
ATOM 659 C CA . PRO A 1 91 ? -7.366 -12.273 -12.555 1.00 57.03 91 PRO A CA 1
ATOM 660 C C . PRO A 1 91 ? -8.412 -12.824 -13.541 1.00 57.03 91 PRO A C 1
ATOM 662 O O . PRO A 1 91 ? -9.482 -12.237 -13.688 1.00 57.03 91 PRO A O 1
ATOM 665 N N . GLY A 1 92 ? -8.075 -13.908 -14.252 1.00 49.03 92 GLY A N 1
ATOM 666 C CA . GLY A 1 92 ? -8.942 -14.555 -15.253 1.00 49.03 92 GLY A CA 1
ATOM 667 C C . GLY A 1 92 ? -8.452 -14.535 -16.710 1.00 49.03 92 GLY A C 1
ATOM 668 O O . GLY A 1 92 ? -9.128 -15.102 -17.556 1.00 49.03 92 GLY A O 1
ATOM 669 N N . ASN A 1 93 ? -7.300 -13.924 -17.013 1.00 42.38 93 ASN A N 1
ATOM 670 C CA . ASN A 1 93 ? -6.661 -13.972 -18.342 1.00 42.38 93 ASN A CA 1
ATOM 671 C C . ASN A 1 93 ? -5.427 -14.899 -18.354 1.00 42.38 93 ASN A C 1
ATOM 673 O O . ASN A 1 93 ? -4.319 -14.453 -18.660 1.00 42.38 93 ASN A O 1
ATOM 677 N N . LEU A 1 94 ? -5.619 -16.163 -17.971 1.00 40.38 94 LEU A N 1
ATOM 678 C CA . LEU A 1 94 ? -4.649 -17.251 -18.142 1.00 40.38 94 LEU A CA 1
ATOM 679 C C . LEU A 1 94 ? -5.202 -18.254 -19.152 1.00 40.38 94 LEU A C 1
ATOM 681 O O . LEU A 1 94 ? -6.390 -18.613 -18.995 1.00 40.38 94 LEU A O 1
#

Sequence (94 aa):
MSVRSIRRLSALSAALSAAAAVAACSGPNASEAYTGPGWYLEKPYMTVATGPKVFGGPYSYTRCEEERTKLGPEVATGMLCANHPGKPTKPGNL

pLDDT: mean 80.76, std 14.3, range [40.38, 97.94]

Secondary structure (DSSP, 8-state):
--HHHHHHHHHHHHHHHHHHHHHTT---BHHHH--SSEEEEEE-GGG-TTS-EEEEEEE-HHHHHHHHHHT-HHHHHT-EEEEESSPPPPTT--